Protein AF-A0A950PND6-F1 (afdb_monomer)

pLDDT: mean 74.18, std 15.77, range [40.19, 93.44]

Nearest PDB structures (foldseek):
  8tj3-assembly1_B  TM=8.756E-01  e=8.668E-03  Escherichia coli
  7wjn-assembly1_A  TM=6.769E-01  e=9.241E+00  Phytophthora sojae strain P6497
  7ytj-assembly1_D  TM=4.196E-01  e=6.665E+00  Saccharomyces cerevisiae

Mean predicted aligned error: 10.2 Å

Structure (mmCIF, N/CA/C/O backbone):
data_AF-A0A950PND6-F1
#
_entry.id   AF-A0A950PND6-F1
#
loop_
_atom_site.group_PDB
_atom_site.id
_atom_site.type_symbol
_atom_site.label_atom_id
_atom_site.label_alt_id
_atom_site.label_comp_id
_atom_site.label_asym_id
_atom_site.label_entity_id
_atom_site.label_seq_id
_atom_site.pdbx_PDB_ins_code
_atom_site.Cartn_x
_atom_site.Cartn_y
_atom_site.Cartn_z
_atom_site.occupancy
_atom_site.B_iso_or_equiv
_atom_site.auth_seq_id
_atom_site.auth_comp_id
_atom_site.auth_asym_id
_atom_site.auth_atom_id
_atom_site.pdbx_PDB_model_num
ATOM 1 N N . SER A 1 1 ? 15.299 -10.589 -21.326 1.00 46.28 1 SER A N 1
ATOM 2 C CA . SER A 1 1 ? 16.024 -9.688 -20.417 1.00 46.28 1 SER A CA 1
ATOM 3 C C . SER A 1 1 ? 16.264 -10.440 -19.125 1.00 46.28 1 SER A C 1
ATOM 5 O O . SER A 1 1 ? 15.336 -11.113 -18.686 1.00 46.28 1 SER A O 1
ATOM 7 N N . G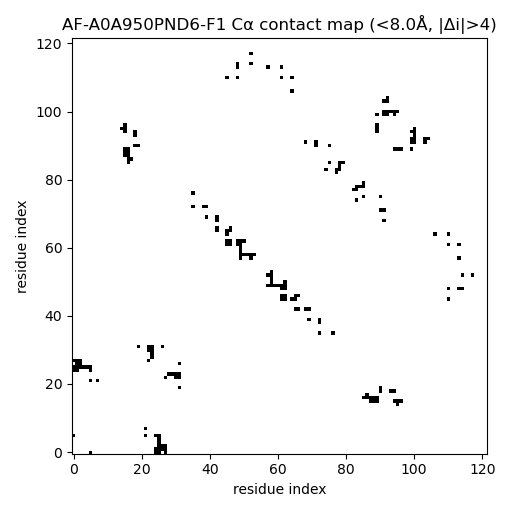LY A 1 2 ? 17.504 -10.500 -18.641 1.00 45.94 2 GLY A N 1
ATOM 8 C CA . GLY A 1 2 ? 17.934 -11.483 -17.645 1.00 45.94 2 GLY A CA 1
ATOM 9 C C . GLY A 1 2 ? 19.045 -10.981 -16.726 1.00 45.94 2 GLY A C 1
ATOM 10 O O . GLY A 1 2 ? 19.761 -10.036 -17.059 1.00 45.94 2 GLY A O 1
ATOM 11 N N . TYR A 1 3 ? 19.144 -11.658 -15.579 1.00 42.41 3 TYR A N 1
ATOM 12 C CA . TYR A 1 3 ? 20.097 -11.484 -14.480 1.00 42.41 3 TYR A CA 1
ATOM 13 C C . TYR A 1 3 ? 21.402 -10.767 -14.873 1.00 42.41 3 TYR A C 1
ATOM 15 O O . TYR A 1 3 ? 22.222 -11.306 -15.614 1.00 42.41 3 TYR A O 1
ATOM 23 N N . ARG A 1 4 ? 21.613 -9.576 -14.290 1.00 51.09 4 ARG A N 1
ATOM 24 C CA . ARG A 1 4 ? 22.859 -8.778 -14.338 1.00 51.09 4 ARG A CA 1
ATOM 25 C C . ARG A 1 4 ? 23.298 -8.250 -15.717 1.00 51.09 4 ARG A C 1
ATOM 27 O O . ARG A 1 4 ? 24.448 -7.843 -15.851 1.00 51.09 4 ARG A O 1
ATOM 34 N N . LEU A 1 5 ? 22.408 -8.204 -16.713 1.00 58.41 5 LEU A N 1
ATOM 35 C CA . LEU A 1 5 ? 22.668 -7.579 -18.025 1.00 58.41 5 LEU A CA 1
ATOM 36 C C . LEU A 1 5 ? 21.946 -6.232 -18.229 1.00 58.41 5 LEU A C 1
ATOM 38 O O . LEU A 1 5 ? 22.008 -5.667 -19.318 1.00 58.41 5 LEU A O 1
ATOM 42 N N . GLY A 1 6 ? 21.261 -5.709 -17.207 1.00 56.31 6 GLY A N 1
ATOM 43 C CA . GLY A 1 6 ? 20.631 -4.390 -17.271 1.00 56.31 6 GLY A CA 1
ATOM 44 C C . GLY A 1 6 ? 21.686 -3.289 -17.389 1.00 56.31 6 GLY A C 1
ATOM 45 O O . GLY A 1 6 ? 22.667 -3.283 -16.646 1.00 56.31 6 GLY A O 1
ATOM 46 N N . HIS A 1 7 ? 21.500 -2.361 -18.327 1.00 54.34 7 HIS A N 1
ATOM 47 C CA . HIS A 1 7 ? 22.356 -1.186 -18.501 1.00 54.34 7 HIS A CA 1
ATOM 48 C C . HIS A 1 7 ? 21.633 0.067 -17.960 1.00 54.34 7 HIS A C 1
ATOM 50 O O . HIS A 1 7 ? 21.142 0.874 -18.752 1.00 54.34 7 HIS A O 1
ATOM 56 N N . PRO A 1 8 ? 21.593 0.292 -16.629 1.00 54.09 8 PRO A N 1
ATOM 57 C CA . PRO A 1 8 ? 20.896 1.436 -16.018 1.00 54.09 8 PRO A CA 1
ATOM 58 C C . PRO A 1 8 ? 21.494 2.807 -16.397 1.00 54.09 8 PRO A C 1
ATOM 60 O O . PRO A 1 8 ? 20.948 3.843 -16.044 1.00 54.09 8 PRO A O 1
ATOM 63 N N . GLN A 1 9 ? 22.614 2.815 -17.125 1.00 52.91 9 GLN A N 1
ATOM 64 C CA . GLN A 1 9 ? 23.367 3.994 -17.560 1.00 52.91 9 GLN A CA 1
ATOM 65 C C . GLN A 1 9 ? 22.750 4.687 -18.797 1.00 52.91 9 GLN A C 1
ATOM 67 O O . GLN A 1 9 ? 23.130 5.807 -19.119 1.00 52.91 9 GLN A O 1
ATOM 72 N N . PHE A 1 10 ? 21.851 4.015 -19.532 1.00 48.25 10 PHE A N 1
ATOM 73 C CA . PHE A 1 10 ? 21.314 4.501 -20.817 1.00 48.25 10 PHE A CA 1
ATOM 74 C C . PHE A 1 10 ? 19.981 5.247 -20.709 1.00 48.25 10 PHE A C 1
ATOM 76 O O . PHE A 1 10 ? 19.431 5.657 -21.731 1.00 48.25 10 PHE A O 1
ATOM 83 N N . ILE A 1 11 ? 19.460 5.436 -19.497 1.00 47.12 11 ILE A N 1
ATOM 84 C CA . ILE A 1 11 ? 18.183 6.112 -19.283 1.00 47.12 11 ILE A CA 1
ATOM 85 C C . ILE A 1 11 ? 18.471 7.465 -18.615 1.00 47.12 11 ILE A C 1
ATOM 87 O O . ILE A 1 11 ? 18.763 7.496 -17.418 1.00 47.12 11 ILE A O 1
ATOM 91 N N . PRO A 1 12 ? 18.466 8.577 -19.374 1.00 40.19 12 PRO A N 1
ATOM 92 C CA . PRO A 1 12 ? 18.686 9.900 -18.811 1.00 40.19 12 PRO A CA 1
ATOM 93 C C . PRO A 1 12 ? 17.497 10.267 -17.906 1.00 40.19 12 PRO A C 1
ATOM 95 O O . PRO A 1 12 ? 16.350 10.196 -18.336 1.00 40.19 12 PRO A O 1
ATOM 98 N N . ASP A 1 13 ? 17.799 10.623 -16.654 1.00 43.25 13 ASP A N 1
ATOM 99 C CA . ASP A 1 13 ? 16.908 11.209 -15.634 1.00 43.25 13 ASP A CA 1
ATOM 100 C C . ASP A 1 13 ? 15.650 10.432 -15.219 1.00 43.25 13 ASP A C 1
ATOM 102 O O . ASP A 1 13 ? 14.525 10.839 -15.507 1.00 43.25 13 ASP A O 1
ATOM 106 N N . VAL A 1 14 ? 15.804 9.342 -14.449 1.00 43.84 14 VAL A N 1
ATOM 107 C CA . VAL A 1 14 ? 14.622 8.585 -13.991 1.00 43.84 14 VAL A CA 1
ATOM 108 C C . VAL A 1 14 ? 14.716 7.979 -12.595 1.00 43.84 14 VAL A C 1
ATOM 110 O O . VAL A 1 14 ? 14.479 6.793 -12.361 1.00 43.84 14 VAL A O 1
ATOM 113 N N . ALA A 1 15 ? 15.028 8.830 -11.626 1.00 47.12 15 ALA A N 1
ATOM 114 C CA . ALA A 1 15 ? 15.129 8.424 -10.229 1.00 47.12 15 ALA A CA 1
ATOM 115 C C . ALA A 1 15 ? 13.785 7.998 -9.591 1.00 47.12 15 ALA A C 1
ATOM 117 O O . ALA A 1 15 ? 13.801 7.384 -8.530 1.00 47.12 15 ALA A O 1
ATOM 118 N N . THR A 1 16 ? 12.622 8.265 -10.195 1.00 47.28 16 THR A N 1
ATOM 119 C CA . THR A 1 16 ? 11.311 7.962 -9.577 1.00 47.28 16 THR A CA 1
ATOM 120 C C . THR A 1 16 ? 10.474 6.908 -10.296 1.00 47.28 16 THR A C 1
ATOM 122 O O . THR A 1 16 ? 9.737 6.185 -9.622 1.00 47.28 16 THR A O 1
ATOM 125 N N . ASP A 1 17 ? 10.610 6.768 -11.618 1.00 51.59 17 ASP A N 1
ATOM 126 C CA . ASP A 1 17 ? 9.555 6.146 -12.437 1.00 51.59 17 ASP A CA 1
ATOM 127 C C . ASP A 1 17 ? 9.903 4.740 -12.945 1.00 51.59 17 ASP A C 1
ATOM 129 O O . ASP A 1 17 ? 9.012 3.978 -13.313 1.00 51.59 17 ASP A O 1
ATOM 133 N N . TYR A 1 18 ? 11.181 4.344 -12.914 1.00 55.88 18 TYR A N 1
ATOM 134 C CA . TYR A 1 18 ? 11.608 3.028 -13.401 1.00 55.88 18 TYR A CA 1
ATOM 135 C C . TYR A 1 18 ? 11.982 2.042 -12.295 1.00 55.88 18 TYR A C 1
ATOM 137 O O . TYR A 1 18 ? 12.452 0.970 -12.624 1.00 55.88 18 TYR A O 1
ATOM 145 N N . VAL A 1 19 ? 11.751 2.295 -11.002 1.00 63.72 19 VAL A N 1
ATOM 146 C CA . VAL A 1 19 ? 12.138 1.307 -9.966 1.00 63.72 19 VAL A CA 1
ATOM 147 C C . VAL A 1 19 ? 11.429 -0.038 -10.169 1.00 63.72 19 VAL A C 1
ATOM 149 O O . VAL A 1 19 ? 12.071 -1.083 -10.106 1.00 63.72 19 VAL A O 1
ATOM 152 N N . TYR A 1 20 ? 10.128 -0.029 -10.484 1.00 63.75 20 TYR A N 1
ATOM 153 C CA . TYR A 1 20 ? 9.403 -1.265 -10.797 1.00 63.75 20 TYR A CA 1
ATOM 154 C C . TYR A 1 20 ? 9.904 -1.910 -12.091 1.00 63.75 20 TYR A C 1
ATOM 156 O O . TYR A 1 20 ? 10.098 -3.119 -12.148 1.00 63.75 20 TYR A O 1
ATOM 164 N N . ALA A 1 21 ? 10.100 -1.104 -13.132 1.00 63.66 21 ALA A N 1
ATOM 165 C CA . ALA A 1 21 ? 10.510 -1.578 -14.446 1.00 63.66 21 ALA A CA 1
ATOM 166 C C . ALA A 1 21 ? 11.948 -2.116 -14.443 1.00 63.66 21 ALA A C 1
ATOM 168 O O . ALA A 1 21 ? 12.183 -3.181 -14.990 1.00 63.66 21 ALA A O 1
ATOM 169 N N . ALA A 1 22 ? 12.873 -1.441 -13.763 1.00 66.19 22 ALA A N 1
ATOM 170 C CA . ALA A 1 22 ? 14.251 -1.864 -13.549 1.00 66.19 22 ALA A CA 1
ATOM 171 C C . ALA A 1 22 ? 14.303 -3.134 -12.692 1.00 66.19 22 ALA A C 1
ATOM 173 O O . ALA A 1 22 ? 15.023 -4.067 -13.030 1.00 66.19 22 ALA A O 1
ATOM 174 N N . PHE A 1 23 ? 13.478 -3.227 -11.640 1.00 68.75 23 PHE A N 1
ATOM 175 C CA . PHE A 1 23 ? 13.337 -4.462 -10.865 1.00 68.75 23 PHE A CA 1
ATOM 176 C C . PHE A 1 23 ? 12.780 -5.608 -11.725 1.00 68.75 23 PHE A C 1
ATOM 178 O O . PHE A 1 23 ? 13.300 -6.719 -11.697 1.00 68.75 23 PHE A O 1
ATOM 185 N N . ALA A 1 24 ? 11.751 -5.351 -12.534 1.00 67.00 24 ALA A N 1
ATOM 186 C CA . ALA A 1 24 ? 11.187 -6.330 -13.462 1.00 67.00 24 ALA A CA 1
ATOM 187 C C . ALA A 1 24 ? 12.161 -6.706 -14.592 1.00 67.00 24 ALA A C 1
ATOM 189 O O . ALA A 1 24 ? 12.116 -7.825 -15.098 1.00 67.00 24 ALA A O 1
ATOM 190 N N . GLU A 1 25 ? 13.048 -5.801 -14.993 1.00 68.00 25 GLU A N 1
ATOM 191 C CA . GLU A 1 25 ? 14.087 -6.049 -15.988 1.00 68.00 25 GLU A CA 1
ATOM 192 C C . GLU A 1 25 ? 15.223 -6.906 -15.411 1.00 68.00 25 GLU A C 1
ATOM 194 O O . GLU A 1 25 ? 15.707 -7.819 -16.082 1.00 68.00 25 GLU A O 1
ATOM 199 N N . GLU A 1 26 ? 15.596 -6.671 -14.150 1.00 71.12 26 GLU A N 1
ATOM 200 C CA . GLU A 1 26 ? 16.669 -7.387 -13.456 1.00 71.12 26 GLU A CA 1
ATOM 201 C C . GLU A 1 26 ? 16.237 -8.778 -12.959 1.00 71.12 26 GLU A C 1
ATOM 203 O O . GLU A 1 26 ? 16.953 -9.761 -13.165 1.00 71.12 26 GLU A O 1
ATOM 208 N N . PHE A 1 27 ? 15.050 -8.880 -12.353 1.00 69.62 27 PHE A N 1
ATOM 209 C CA . PHE A 1 27 ? 14.492 -10.124 -11.801 1.00 69.62 27 PHE A CA 1
ATOM 210 C C . PHE A 1 27 ? 13.529 -10.843 -12.759 1.00 69.62 27 PHE A C 1
ATOM 212 O O . PHE A 1 27 ? 13.021 -11.929 -12.456 1.00 69.62 27 PHE A O 1
ATOM 219 N N . GLY A 1 28 ? 13.273 -10.257 -13.928 1.00 70.31 28 GLY A N 1
ATOM 220 C CA . GLY A 1 28 ? 12.333 -10.776 -14.911 1.00 70.31 28 GLY A CA 1
ATOM 221 C C . GLY A 1 28 ? 10.868 -10.706 -14.459 1.00 70.31 28 GLY A C 1
ATOM 222 O O . GLY A 1 28 ? 10.509 -10.211 -13.387 1.00 70.31 28 GLY A O 1
ATOM 223 N N . VAL A 1 29 ? 9.998 -11.292 -15.284 1.00 72.19 29 VAL A N 1
ATOM 224 C CA . VAL A 1 29 ? 8.542 -11.353 -15.054 1.00 72.19 29 VAL A CA 1
ATOM 225 C C . VAL A 1 29 ? 8.191 -12.052 -13.733 1.00 72.19 29 VAL A C 1
ATOM 227 O O . VAL A 1 29 ? 7.229 -11.676 -13.071 1.00 72.19 29 VAL A O 1
ATOM 230 N N . ILE A 1 30 ? 8.988 -13.038 -13.310 1.00 77.50 30 ILE A N 1
ATOM 231 C CA . ILE A 1 30 ? 8.758 -13.777 -12.061 1.00 77.50 30 ILE A CA 1
ATOM 232 C C . ILE A 1 30 ? 8.941 -12.860 -10.846 1.00 77.50 30 ILE A C 1
ATOM 234 O O . ILE A 1 30 ? 8.085 -12.856 -9.962 1.00 77.50 30 ILE A O 1
ATO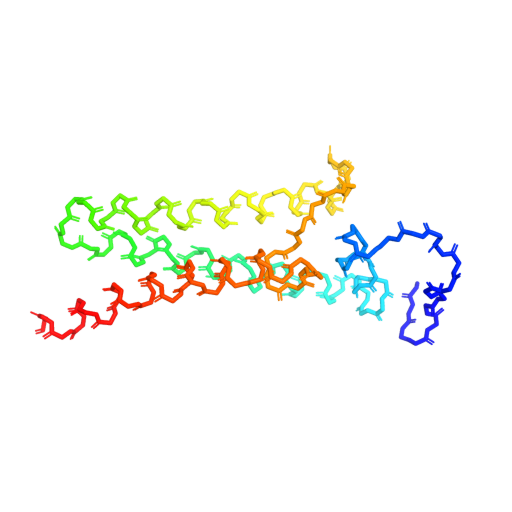M 238 N N . GLY A 1 31 ? 10.009 -12.054 -10.810 1.00 78.19 31 GLY A N 1
ATOM 239 C CA . GLY A 1 31 ? 10.228 -11.085 -9.734 1.00 78.19 31 GLY A CA 1
ATOM 240 C C . GLY A 1 31 ? 9.123 -10.033 -9.672 1.00 78.19 31 GLY A C 1
ATOM 241 O O . GLY A 1 31 ? 8.609 -9.737 -8.595 1.00 78.19 31 GLY A O 1
ATOM 242 N N . ALA A 1 32 ? 8.698 -9.538 -10.835 1.00 76.06 32 ALA A N 1
ATOM 243 C CA . ALA A 1 32 ? 7.600 -8.583 -10.960 1.00 76.06 32 ALA A CA 1
ATOM 244 C C . ALA A 1 32 ? 6.275 -9.136 -10.387 1.00 76.06 32 ALA A C 1
ATOM 246 O O . ALA A 1 32 ? 5.627 -8.489 -9.561 1.00 76.06 32 ALA A O 1
ATOM 247 N N . ILE A 1 33 ? 5.907 -10.370 -10.754 1.00 81.06 33 ILE A N 1
ATOM 248 C CA . ILE A 1 33 ? 4.707 -11.051 -10.237 1.00 81.06 33 ILE A CA 1
ATOM 249 C C . ILE A 1 33 ? 4.823 -11.316 -8.732 1.00 81.06 33 ILE A C 1
ATOM 251 O O . ILE A 1 33 ? 3.859 -11.099 -7.999 1.00 81.06 33 ILE A O 1
ATOM 255 N N . ALA A 1 34 ? 5.986 -11.767 -8.256 1.00 85.25 34 ALA A N 1
ATOM 256 C CA . ALA A 1 34 ? 6.206 -12.027 -6.835 1.00 85.25 34 ALA A CA 1
ATOM 257 C C . ALA A 1 34 ? 6.046 -10.749 -5.998 1.00 85.25 34 ALA A C 1
ATOM 259 O O . ALA A 1 34 ? 5.375 -10.764 -4.967 1.00 85.25 34 ALA A O 1
ATOM 260 N N . LEU A 1 35 ? 6.599 -9.628 -6.470 1.00 82.56 35 LEU A N 1
ATOM 261 C CA . LEU A 1 35 ? 6.468 -8.336 -5.806 1.00 82.56 35 LEU A CA 1
ATOM 262 C C . LEU A 1 35 ? 5.003 -7.876 -5.755 1.00 82.56 35 LEU A C 1
ATOM 264 O O . LEU A 1 35 ? 4.510 -7.495 -4.693 1.00 82.56 35 LEU A O 1
ATOM 268 N N . LEU A 1 36 ? 4.279 -7.978 -6.874 1.00 82.75 36 LEU A N 1
ATOM 269 C CA . LEU A 1 36 ? 2.841 -7.699 -6.923 1.00 82.75 36 LEU A CA 1
ATOM 270 C C . LEU A 1 36 ? 2.035 -8.573 -5.955 1.00 82.75 36 LEU A C 1
ATOM 272 O O . LEU A 1 36 ? 1.130 -8.075 -5.285 1.00 82.75 36 LEU A O 1
ATOM 276 N N . ALA A 1 37 ? 2.363 -9.862 -5.854 1.00 87.31 37 ALA A N 1
ATOM 277 C CA . ALA A 1 37 ? 1.684 -10.782 -4.949 1.00 87.31 37 ALA A CA 1
ATOM 278 C C . ALA A 1 37 ? 1.859 -10.373 -3.477 1.00 87.31 37 ALA A C 1
ATOM 280 O O . ALA A 1 37 ? 0.894 -10.421 -2.714 1.00 87.31 37 ALA A O 1
ATOM 281 N N . VAL A 1 38 ? 3.051 -9.905 -3.088 1.00 88.44 38 VAL A N 1
ATOM 282 C CA . VAL A 1 38 ? 3.313 -9.377 -1.737 1.00 88.44 38 VAL A CA 1
ATOM 283 C C . VAL A 1 38 ? 2.451 -8.147 -1.454 1.00 88.44 38 VAL A C 1
ATOM 285 O O . VAL A 1 38 ? 1.820 -8.060 -0.399 1.00 88.44 38 VAL A O 1
ATOM 288 N N . PHE A 1 39 ? 2.370 -7.217 -2.405 1.00 85.50 39 PHE A N 1
ATOM 289 C C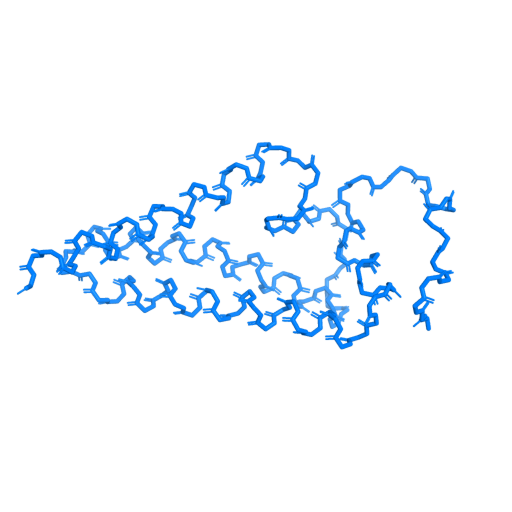A . PHE A 1 39 ? 1.526 -6.033 -2.271 1.00 85.50 39 PHE A CA 1
ATOM 290 C C . PHE A 1 39 ? 0.040 -6.377 -2.142 1.00 85.50 39 PHE A C 1
ATOM 292 O O . PHE A 1 39 ? -0.654 -5.816 -1.291 1.00 85.50 39 PHE A O 1
ATOM 299 N N . LEU A 1 40 ? -0.445 -7.324 -2.944 1.00 87.50 40 LEU A N 1
ATOM 300 C CA . LEU A 1 40 ? -1.832 -7.774 -2.891 1.00 87.50 40 LEU A CA 1
ATOM 301 C C . LEU A 1 40 ? -2.159 -8.466 -1.558 1.00 87.50 40 LEU A C 1
ATOM 303 O O . LEU A 1 40 ? -3.209 -8.191 -0.972 1.00 87.50 40 LEU A O 1
ATOM 307 N N . ASP A 1 41 ? -1.260 -9.316 -1.047 1.00 91.38 41 ASP A N 1
ATOM 308 C CA . ASP A 1 41 ? -1.419 -9.950 0.270 1.00 91.38 41 ASP A CA 1
ATOM 309 C C . ASP A 1 41 ? -1.455 -8.903 1.393 1.00 91.38 41 ASP A C 1
ATOM 311 O O . ASP A 1 41 ? -2.298 -8.969 2.290 1.00 91.38 41 ASP A O 1
ATOM 315 N N . MET A 1 42 ? -0.602 -7.879 1.314 1.00 89.31 42 MET A N 1
ATOM 316 C CA . MET A 1 42 ? -0.582 -6.790 2.288 1.00 89.31 42 MET A CA 1
ATOM 317 C C . MET A 1 42 ? -1.902 -6.009 2.301 1.00 89.31 42 MET A C 1
ATOM 319 O O . MET A 1 42 ? -2.502 -5.836 3.363 1.00 89.31 42 MET A O 1
ATOM 323 N N . VAL A 1 43 ? -2.407 -5.609 1.131 1.00 91.25 43 VAL A N 1
ATOM 324 C CA . VAL A 1 43 ? -3.696 -4.909 1.003 1.00 91.25 43 VAL A CA 1
ATOM 325 C C . VAL A 1 43 ? -4.842 -5.770 1.542 1.00 91.25 43 VAL A C 1
ATOM 327 O O . VAL A 1 43 ? -5.658 -5.291 2.333 1.00 91.25 43 VAL A O 1
ATOM 330 N N . ARG A 1 44 ? -4.875 -7.065 1.197 1.00 93.44 44 ARG A N 1
ATOM 331 C CA . ARG A 1 44 ? -5.869 -8.018 1.716 1.00 93.44 44 ARG A CA 1
ATOM 332 C C . ARG A 1 44 ? -5.875 -8.046 3.247 1.00 93.44 44 ARG A C 1
ATOM 334 O O . ARG A 1 44 ? -6.946 -7.993 3.854 1.00 93.44 44 ARG A O 1
ATOM 341 N N . ARG A 1 45 ? -4.700 -8.114 3.881 1.00 90.69 45 ARG A N 1
ATOM 342 C CA . ARG A 1 45 ? -4.576 -8.111 5.349 1.00 90.69 45 ARG A CA 1
ATOM 343 C C . ARG A 1 45 ? -5.069 -6.808 5.964 1.00 90.69 45 ARG A C 1
ATOM 345 O O . ARG A 1 45 ? -5.745 -6.848 6.986 1.00 90.69 45 ARG A O 1
ATOM 352 N N . MET A 1 46 ? -4.775 -5.667 5.349 1.00 91.44 46 MET A N 1
ATOM 353 C CA . MET A 1 46 ? -5.228 -4.367 5.851 1.00 91.44 46 MET A CA 1
ATOM 354 C C . MET A 1 46 ? -6.755 -4.238 5.834 1.00 91.44 46 MET A C 1
ATOM 356 O O . MET A 1 46 ? -7.341 -3.779 6.815 1.00 91.44 46 MET A O 1
ATOM 360 N N . PHE A 1 47 ? -7.415 -4.711 4.772 1.00 93.19 47 PHE A N 1
ATOM 361 C CA . PHE A 1 47 ? -8.879 -4.761 4.728 1.00 93.19 47 PHE A CA 1
ATOM 362 C C . PHE A 1 47 ? -9.465 -5.705 5.783 1.00 93.19 47 PHE A C 1
ATOM 364 O O . PHE A 1 47 ? -10.451 -5.347 6.430 1.00 93.19 47 PH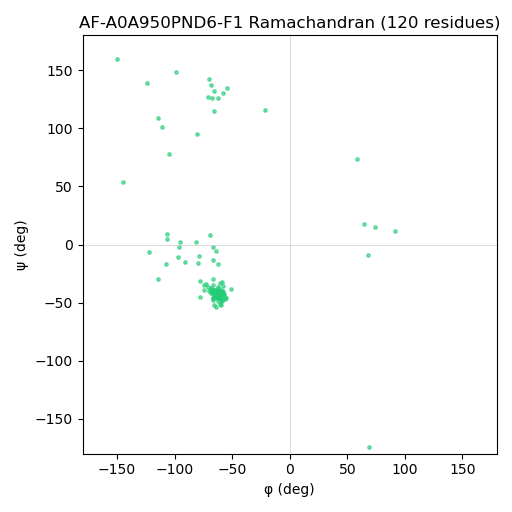E A O 1
ATOM 371 N N . ALA A 1 48 ? -8.845 -6.868 6.007 1.00 92.75 48 ALA A N 1
ATOM 372 C CA . ALA A 1 48 ? -9.255 -7.782 7.073 1.00 92.75 48 ALA A CA 1
ATOM 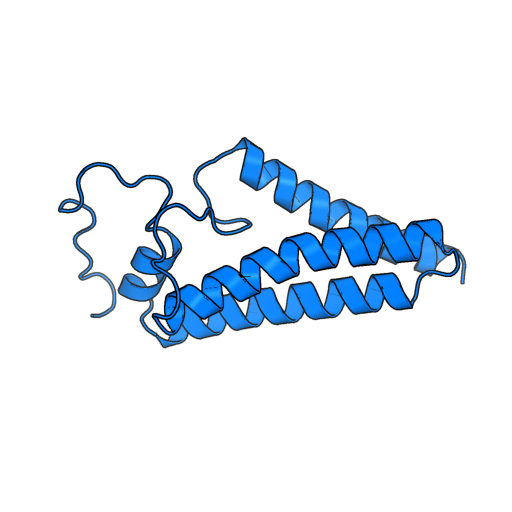373 C C . ALA A 1 48 ? -9.168 -7.112 8.456 1.00 92.75 48 ALA A C 1
ATOM 375 O O . ALA A 1 48 ? -10.139 -7.130 9.210 1.00 92.75 48 ALA A O 1
ATOM 376 N N . VAL A 1 49 ? -8.059 -6.418 8.748 1.00 90.81 49 VAL A N 1
ATOM 377 C CA . VAL A 1 49 ? -7.892 -5.654 9.997 1.00 90.81 49 VAL A CA 1
ATOM 378 C C . VAL A 1 49 ? -8.986 -4.603 10.168 1.00 90.81 49 VAL A C 1
ATOM 380 O O . VAL A 1 49 ? -9.474 -4.431 11.284 1.00 90.81 49 VAL A O 1
ATOM 383 N N . GLY A 1 50 ? -9.377 -3.912 9.094 1.00 90.00 50 GLY A N 1
ATOM 384 C CA . GLY A 1 50 ? -10.445 -2.915 9.135 1.00 90.00 50 GLY A CA 1
ATOM 385 C C . GLY A 1 50 ? -11.820 -3.516 9.430 1.00 90.00 50 GLY A C 1
ATOM 386 O O . GLY A 1 50 ? -12.529 -3.026 10.308 1.00 90.00 50 GLY A O 1
ATOM 387 N N . LEU A 1 51 ? -12.182 -4.614 8.761 1.00 90.25 51 LEU A N 1
ATOM 388 C CA . LEU A 1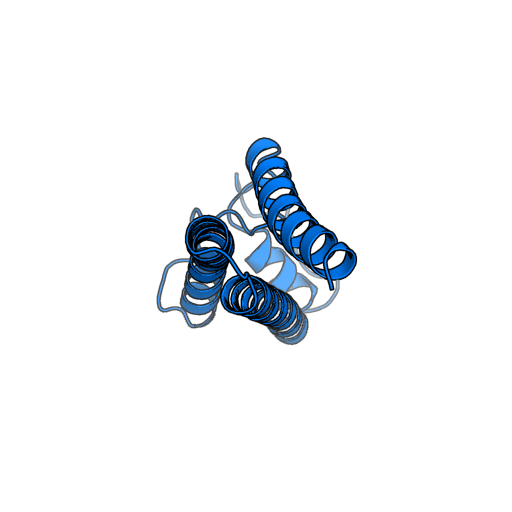 51 ? -13.455 -5.316 8.979 1.00 90.25 51 LEU A CA 1
ATOM 389 C C . LEU A 1 51 ? -13.605 -5.835 10.416 1.00 90.25 51 LEU A C 1
ATOM 391 O O . LEU A 1 51 ? -14.711 -5.835 10.960 1.00 90.25 51 LEU A O 1
ATOM 395 N N . GLU A 1 52 ? -12.489 -6.219 11.029 1.00 89.88 52 GLU A N 1
ATOM 396 C CA . GLU A 1 52 ? -12.409 -6.742 12.390 1.00 89.88 52 GLU A CA 1
ATOM 397 C C . GLU A 1 52 ? -12.474 -5.671 13.496 1.00 89.88 52 GLU A C 1
ATOM 399 O O . GLU A 1 52 ? -12.594 -6.033 14.671 1.00 89.88 52 GLU A O 1
ATOM 404 N N . GLN A 1 53 ? -12.395 -4.374 13.167 1.00 88.88 53 GLN A N 1
ATOM 405 C CA . GLN A 1 53 ? -12.458 -3.317 14.182 1.00 88.88 53 GLN A CA 1
ATOM 406 C C . GLN A 1 53 ? -13.856 -3.222 14.824 1.00 88.88 53 GLN A C 1
ATOM 408 O O . GLN A 1 53 ? -14.865 -3.292 14.107 1.00 88.88 53 GLN A O 1
ATOM 413 N N . PRO A 1 54 ? -13.928 -3.048 16.160 1.00 85.25 54 PRO A N 1
ATOM 414 C CA . PRO A 1 54 ? -15.193 -2.973 16.887 1.00 85.25 54 PRO A CA 1
ATOM 415 C C . PRO A 1 54 ? -15.920 -1.641 16.672 1.00 85.25 54 PRO A C 1
ATOM 417 O O . PRO A 1 54 ? -17.147 -1.622 16.611 1.00 85.25 54 PRO A O 1
ATOM 420 N N . ASP A 1 55 ? -15.185 -0.536 16.529 1.00 89.50 55 ASP A N 1
ATOM 421 C CA . ASP A 1 55 ? -15.757 0.794 16.350 1.00 89.50 55 ASP A CA 1
ATOM 422 C C . ASP A 1 55 ? -15.778 1.229 14.873 1.00 89.50 55 ASP A C 1
ATOM 424 O O . ASP A 1 55 ? -14.924 0.851 14.063 1.00 89.50 55 ASP A O 1
ATOM 428 N N . LEU A 1 56 ? -16.787 2.028 14.512 1.00 91.19 56 LEU A N 1
ATOM 429 C CA . LEU A 1 56 ? -16.995 2.468 13.131 1.00 91.19 56 LEU A CA 1
ATOM 430 C C . LEU A 1 56 ? -15.872 3.393 12.642 1.00 91.19 56 LEU A C 1
ATOM 432 O O . LEU A 1 56 ? -15.494 3.321 11.475 1.00 91.19 56 LEU A O 1
ATOM 436 N N . TYR A 1 57 ? -15.323 4.235 13.518 1.00 90.38 57 TYR A N 1
ATOM 437 C CA . TYR A 1 57 ? -14.275 5.183 13.155 1.00 90.38 57 TYR A CA 1
ATOM 438 C C . TYR A 1 57 ? -12.982 4.459 12.754 1.00 90.38 57 TYR A C 1
ATOM 440 O O . TYR A 1 57 ? -12.486 4.656 11.648 1.00 90.38 57 TYR A O 1
ATOM 448 N N . SER A 1 58 ? -12.485 3.549 13.589 1.00 88.12 58 SER A N 1
ATOM 449 C CA . SER A 1 58 ? -11.320 2.705 13.327 1.00 88.12 58 SER A CA 1
ATOM 450 C C . SER A 1 58 ? -11.542 1.791 12.132 1.00 88.12 58 SER A C 1
ATOM 452 O O . SER A 1 58 ? -10.621 1.566 11.351 1.00 88.12 58 SER A O 1
ATOM 454 N N . LYS A 1 59 ? -12.765 1.283 11.942 1.00 91.81 59 LYS A N 1
ATOM 455 C CA . LYS A 1 59 ? -13.120 0.507 10.750 1.00 91.81 59 LYS A CA 1
ATOM 456 C C . LYS A 1 59 ? -12.951 1.333 9.478 1.00 91.81 59 LYS A C 1
ATOM 458 O O . LYS A 1 59 ? -12.257 0.895 8.561 1.00 91.81 59 LYS A O 1
ATOM 463 N N . LEU A 1 60 ? -13.530 2.533 9.428 1.00 92.81 60 LEU A N 1
ATOM 464 C CA . LEU A 1 60 ? -13.410 3.442 8.283 1.00 92.81 60 LEU A CA 1
ATOM 465 C C . LEU A 1 60 ? -11.968 3.924 8.079 1.00 92.81 60 LEU A C 1
ATOM 467 O O . LEU A 1 60 ? -11.496 3.969 6.948 1.00 92.81 60 LEU A O 1
ATOM 471 N N . LEU A 1 61 ? -11.240 4.211 9.160 1.00 91.81 61 LEU A N 1
ATOM 472 C CA . LEU A 1 61 ? -9.841 4.628 9.099 1.00 91.81 61 LEU A CA 1
ATOM 473 C C . LEU A 1 61 ? -8.948 3.513 8.539 1.00 91.81 61 LEU A C 1
ATOM 475 O O . LEU A 1 61 ? -8.241 3.727 7.560 1.00 91.81 61 LEU A O 1
ATOM 479 N N . ALA A 1 62 ? -9.000 2.307 9.110 1.00 91.50 62 ALA A N 1
ATOM 480 C CA . ALA A 1 62 ? -8.172 1.185 8.668 1.00 91.50 62 ALA A CA 1
ATOM 481 C C . ALA A 1 62 ? -8.501 0.750 7.232 1.00 91.50 62 ALA A C 1
ATOM 483 O O . ALA A 1 62 ? -7.591 0.492 6.443 1.00 91.50 62 ALA A O 1
ATOM 484 N N . THR A 1 63 ? -9.788 0.708 6.869 1.00 92.75 63 THR A N 1
ATOM 485 C CA . THR A 1 63 ? -10.200 0.404 5.489 1.00 92.75 63 THR A CA 1
ATOM 486 C C . THR A 1 63 ? -9.812 1.513 4.513 1.00 92.75 63 THR A C 1
ATOM 488 O O . THR A 1 63 ? -9.354 1.194 3.422 1.00 92.75 63 THR A O 1
ATOM 491 N N . GLY A 1 64 ? -9.900 2.790 4.898 1.00 92.44 64 GLY A N 1
ATOM 492 C CA . GLY A 1 64 ? -9.443 3.920 4.084 1.00 92.44 64 GLY A CA 1
ATOM 493 C C . GLY A 1 64 ? -7.933 3.899 3.834 1.00 92.44 64 GLY A C 1
ATOM 494 O O . GLY A 1 64 ? -7.492 4.056 2.699 1.00 92.44 64 GLY A O 1
ATOM 495 N N . LEU A 1 65 ? -7.130 3.613 4.865 1.00 91.94 65 LEU A N 1
ATOM 496 C CA . LEU A 1 65 ? -5.677 3.441 4.726 1.00 91.94 65 LEU A CA 1
ATOM 497 C C . LEU A 1 65 ? -5.334 2.233 3.840 1.00 91.94 65 LEU A C 1
ATOM 499 O O . LEU A 1 65 ? -4.469 2.330 2.969 1.00 91.94 65 LEU A O 1
ATOM 503 N N . GLY A 1 66 ? -6.045 1.113 4.018 1.00 91.75 66 GLY A N 1
ATOM 504 C CA . GLY A 1 66 ? -5.940 -0.062 3.149 1.00 91.75 66 GLY A CA 1
ATOM 505 C C . GLY A 1 66 ? -6.315 0.234 1.696 1.00 91.75 66 GLY A C 1
ATOM 506 O O . GLY A 1 66 ? -5.623 -0.215 0.785 1.00 91.75 66 GLY A O 1
ATOM 507 N N . ALA A 1 67 ? -7.353 1.042 1.471 1.00 91.25 67 ALA A N 1
ATOM 508 C CA . ALA A 1 67 ? -7.788 1.461 0.144 1.00 91.25 67 ALA A CA 1
ATOM 509 C C . ALA A 1 67 ? -6.751 2.350 -0.549 1.00 91.25 67 ALA A C 1
ATOM 511 O O . ALA A 1 67 ? -6.485 2.133 -1.727 1.00 91.25 67 ALA A O 1
ATOM 512 N N . THR A 1 68 ? -6.110 3.282 0.163 1.00 89.75 68 THR A N 1
ATOM 513 C CA . THR A 1 68 ? -5.021 4.108 -0.391 1.00 89.75 68 THR A CA 1
ATOM 514 C C . THR A 1 68 ? -3.888 3.245 -0.945 1.00 89.75 68 THR A C 1
ATOM 516 O O . THR A 1 68 ? -3.457 3.456 -2.079 1.00 89.75 68 THR A O 1
ATOM 519 N N . LEU A 1 69 ? -3.446 2.230 -0.194 1.00 86.62 69 LEU A N 1
ATOM 520 C CA . LEU A 1 69 ? -2.462 1.267 -0.697 1.00 86.62 69 LEU A CA 1
ATOM 521 C C . LEU A 1 69 ? -3.034 0.404 -1.830 1.00 86.62 69 LEU A C 1
ATOM 523 O O . LEU A 1 69 ? -2.361 0.180 -2.831 1.00 86.62 69 LEU A O 1
ATOM 527 N N . GLY A 1 70 ? -4.288 -0.037 -1.718 1.00 88.00 70 GLY A N 1
ATOM 528 C CA . GLY A 1 70 ? -4.975 -0.812 -2.752 1.00 88.00 70 GLY A CA 1
ATOM 529 C C . GLY A 1 70 ? -5.028 -0.100 -4.104 1.00 88.00 70 GLY A C 1
ATOM 530 O O . GLY A 1 70 ? -4.735 -0.717 -5.126 1.00 88.00 70 GLY A O 1
ATOM 531 N N . PHE A 1 71 ? -5.318 1.203 -4.119 1.00 87.69 71 PHE A N 1
ATOM 532 C CA . PHE A 1 71 ? -5.290 2.012 -5.338 1.00 87.69 71 PHE A CA 1
ATOM 533 C C . PHE A 1 71 ? -3.898 2.049 -5.966 1.00 87.69 71 PHE A C 1
ATOM 535 O O . PHE A 1 71 ? -3.782 1.884 -7.179 1.00 87.69 71 PHE A O 1
ATOM 542 N N . GLN A 1 72 ? -2.842 2.187 -5.161 1.00 82.44 72 GLN A N 1
ATOM 543 C CA . GLN A 1 72 ? -1.469 2.131 -5.668 1.00 82.44 72 GLN A CA 1
ATOM 544 C C . GLN A 1 72 ? -1.175 0.773 -6.324 1.00 82.44 72 GLN A C 1
ATOM 546 O O . GLN A 1 72 ? -0.609 0.733 -7.412 1.00 82.44 72 GLN A O 1
ATOM 551 N N . VAL A 1 73 ? -1.630 -0.338 -5.734 1.00 82.94 73 VAL A N 1
ATOM 552 C CA . VAL A 1 73 ? -1.463 -1.683 -6.318 1.00 82.94 73 VAL A CA 1
ATOM 553 C C . VAL A 1 73 ? -2.227 -1.844 -7.629 1.00 82.94 73 VAL A C 1
ATOM 555 O O . VAL A 1 73 ? -1.659 -2.344 -8.597 1.00 82.94 73 VAL A O 1
ATOM 558 N N . VAL A 1 74 ? -3.486 -1.401 -7.698 1.00 84.06 74 VAL A N 1
ATOM 559 C CA . VAL A 1 74 ? -4.290 -1.455 -8.934 1.00 84.06 74 VAL A CA 1
ATOM 560 C C . VAL A 1 74 ? -3.603 -0.696 -10.063 1.00 84.06 74 VAL A C 1
ATOM 562 O O . VAL A 1 74 ? -3.541 -1.187 -11.186 1.00 84.06 74 VAL A O 1
ATOM 565 N N . ILE A 1 75 ? -3.049 0.472 -9.755 1.00 81.12 75 ILE A N 1
ATOM 566 C CA . ILE A 1 75 ? -2.302 1.289 -10.705 1.00 81.12 75 ILE A CA 1
ATOM 567 C C . ILE A 1 75 ? -1.043 0.558 -11.201 1.00 81.12 75 ILE A C 1
ATOM 569 O O . ILE A 1 75 ? -0.799 0.523 -12.407 1.00 81.12 75 ILE A O 1
ATOM 573 N N . ILE A 1 76 ? -0.275 -0.075 -10.306 1.00 76.06 76 ILE A N 1
ATOM 574 C CA . ILE A 1 76 ? 0.909 -0.864 -10.693 1.00 76.06 76 ILE A CA 1
ATOM 575 C C . ILE A 1 76 ? 0.493 -2.025 -11.603 1.00 76.06 76 ILE A C 1
ATOM 577 O O . ILE A 1 76 ? 1.100 -2.232 -12.652 1.00 76.06 76 ILE A O 1
ATOM 581 N N . VAL A 1 77 ? -0.569 -2.754 -11.246 1.00 78.19 77 VAL A N 1
ATOM 582 C CA . VAL A 1 77 ? -1.098 -3.858 -12.062 1.00 78.19 77 VAL A CA 1
ATOM 583 C C . VAL A 1 77 ? -1.534 -3.356 -13.436 1.00 78.19 77 VAL A C 1
ATOM 585 O O . VAL A 1 77 ? -1.144 -3.954 -14.434 1.00 78.19 77 VAL A O 1
ATOM 588 N N . ALA A 1 78 ? -2.286 -2.253 -13.499 1.00 78.69 78 ALA A N 1
ATOM 589 C CA . ALA A 1 78 ? -2.735 -1.635 -14.745 1.00 78.69 78 ALA A CA 1
ATOM 590 C C . ALA A 1 78 ? -1.560 -1.239 -15.648 1.00 78.69 78 ALA A C 1
ATOM 592 O O . ALA A 1 78 ? -1.638 -1.391 -16.867 1.00 78.69 78 ALA A O 1
ATOM 593 N N . GLY A 1 79 ? -0.453 -0.790 -15.061 1.00 75.06 79 GLY A N 1
ATOM 594 C CA . GLY A 1 79 ? 0.750 -0.503 -15.820 1.00 75.06 79 GLY A CA 1
ATOM 595 C C . GLY A 1 79 ? 1.499 -1.743 -16.318 1.00 75.06 79 GLY A C 1
ATOM 596 O O . GLY A 1 79 ? 2.005 -1.743 -17.436 1.00 75.06 79 GLY A O 1
ATOM 597 N N . VAL A 1 80 ? 1.499 -2.839 -15.555 1.00 70.31 80 VAL A N 1
ATOM 598 C CA . VAL A 1 80 ? 2.112 -4.121 -15.961 1.00 70.31 80 VAL A CA 1
ATOM 599 C C . VAL A 1 80 ? 1.400 -4.759 -17.146 1.00 70.31 80 VAL A C 1
ATOM 601 O O . VAL A 1 80 ? 2.048 -5.311 -18.031 1.00 70.31 80 VAL A O 1
ATOM 604 N N . ILE A 1 81 ? 0.071 -4.677 -17.175 1.00 73.25 81 ILE A N 1
ATOM 605 C CA . ILE A 1 81 ? -0.740 -5.194 -18.287 1.00 73.25 81 ILE A CA 1
ATOM 606 C C . ILE A 1 81 ? -0.810 -4.224 -19.477 1.00 73.25 81 ILE A C 1
ATOM 608 O O . ILE A 1 81 ? -1.491 -4.515 -20.456 1.00 73.25 81 ILE A O 1
ATOM 612 N N . GLY A 1 82 ? -0.122 -3.078 -19.404 1.00 68.50 82 GLY A N 1
ATOM 613 C CA . GLY A 1 82 ? -0.066 -2.085 -20.476 1.00 68.50 82 GLY A CA 1
ATOM 614 C C . GLY A 1 82 ? -1.339 -1.250 -20.652 1.00 68.50 82 GLY A C 1
ATOM 615 O O . GLY A 1 82 ? -1.492 -0.608 -21.687 1.00 68.50 82 GLY A O 1
ATOM 616 N N . LEU A 1 83 ? -2.253 -1.245 -19.670 1.00 69.50 83 LEU A N 1
ATOM 617 C CA . LEU A 1 83 ? -3.459 -0.402 -19.693 1.00 69.50 83 LEU A CA 1
ATOM 618 C C . LEU A 1 83 ? -3.164 1.057 -1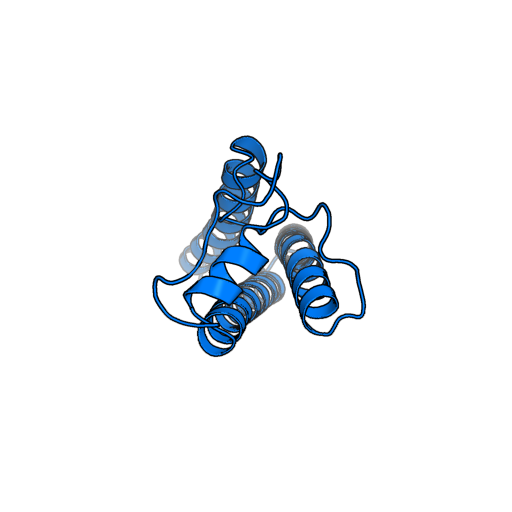9.333 1.00 69.50 83 LEU A C 1
ATOM 620 O O . LEU A 1 83 ? -3.852 1.953 -19.816 1.00 69.50 83 LEU A O 1
ATOM 624 N N . LEU A 1 84 ? -2.169 1.299 -18.477 1.00 65.50 84 LEU A N 1
ATOM 625 C CA . LEU A 1 84 ? -1.717 2.639 -18.107 1.00 65.50 84 LEU A CA 1
ATOM 626 C C . LEU A 1 84 ? -0.217 2.782 -18.388 1.00 65.50 84 LEU A C 1
ATOM 628 O O . LEU A 1 84 ? 0.542 1.858 -18.100 1.00 65.50 84 LEU A O 1
ATOM 632 N N . PRO A 1 85 ? 0.253 3.923 -18.918 1.00 55.38 85 PRO A N 1
ATOM 633 C CA . PRO A 1 85 ? 1.683 4.188 -18.955 1.00 55.38 85 PRO A CA 1
ATOM 634 C C . PRO A 1 85 ? 2.212 4.246 -17.513 1.00 55.38 85 PRO A C 1
ATOM 636 O O . PRO A 1 85 ? 1.697 4.997 -16.690 1.00 55.38 85 PRO A O 1
ATOM 639 N N . LEU A 1 86 ? 3.244 3.454 -17.201 1.00 56.50 86 LEU A N 1
ATOM 640 C CA . LEU A 1 86 ? 3.882 3.380 -15.872 1.00 56.50 86 LEU A CA 1
ATOM 641 C C . LEU A 1 86 ? 4.667 4.651 -15.480 1.00 56.50 86 LEU A C 1
ATOM 643 O O . LEU A 1 86 ? 5.376 4.662 -14.478 1.00 56.50 86 LEU A O 1
ATOM 647 N N . THR A 1 87 ? 4.559 5.725 -16.258 1.00 48.97 87 THR A N 1
ATOM 648 C CA . THR A 1 87 ? 5.275 6.981 -16.030 1.00 48.97 87 THR A CA 1
ATOM 649 C C . THR A 1 87 ? 4.718 7.710 -14.805 1.00 48.97 87 THR A C 1
ATOM 651 O O . THR A 1 87 ? 3.518 7.984 -14.746 1.00 48.97 87 THR A O 1
ATOM 654 N N . GLY A 1 88 ? 5.589 8.065 -13.859 1.00 49.88 88 GLY A N 1
ATOM 655 C CA . GLY A 1 88 ? 5.287 8.992 -12.764 1.00 49.88 88 GLY A CA 1
ATOM 656 C C . GLY A 1 88 ? 4.760 8.399 -11.456 1.00 49.88 88 GLY A C 1
ATOM 657 O O . GLY A 1 88 ? 4.269 9.162 -10.623 1.00 49.88 88 GLY A O 1
ATOM 658 N N . ILE A 1 89 ? 4.802 7.077 -11.242 1.00 51.12 89 ILE A N 1
ATOM 659 C CA . ILE A 1 89 ? 4.131 6.459 -10.083 1.00 51.12 89 ILE A CA 1
ATOM 660 C C . ILE A 1 89 ? 5.145 5.848 -9.124 1.00 51.12 89 ILE A C 1
ATOM 662 O O . ILE A 1 89 ? 5.760 4.815 -9.379 1.00 51.12 89 ILE A O 1
ATOM 666 N N . THR A 1 90 ? 5.288 6.494 -7.968 1.00 53.22 90 THR A N 1
ATOM 667 C CA . THR A 1 90 ? 6.138 6.024 -6.879 1.00 53.22 90 THR A CA 1
ATOM 668 C C . THR A 1 90 ? 5.597 4.716 -6.316 1.00 53.22 90 THR A C 1
ATOM 670 O O . THR A 1 90 ? 4.521 4.698 -5.714 1.00 53.22 90 THR A O 1
ATOM 673 N N . LEU A 1 91 ? 6.357 3.630 -6.467 1.00 56.47 91 LEU A N 1
ATOM 674 C CA . LEU A 1 91 ? 6.056 2.378 -5.784 1.00 56.47 91 LEU A CA 1
ATOM 675 C C . LEU A 1 91 ? 6.029 2.603 -4.263 1.00 56.47 91 LEU A C 1
ATOM 677 O O . LEU A 1 91 ? 7.007 3.140 -3.718 1.00 56.47 91 LEU A O 1
ATOM 681 N N . PRO A 1 92 ? 4.983 2.147 -3.555 1.00 56.72 92 PRO A N 1
ATOM 682 C CA . PRO A 1 92 ? 5.016 2.098 -2.104 1.00 56.72 92 PRO A CA 1
ATOM 683 C C . PRO A 1 92 ? 6.242 1.303 -1.633 1.00 56.72 92 PRO A C 1
ATOM 685 O O . PRO A 1 92 ? 6.551 0.248 -2.173 1.00 56.72 92 PRO A O 1
ATOM 688 N N . PHE A 1 93 ? 6.960 1.824 -0.636 1.00 57.91 93 PHE A N 1
ATOM 689 C CA . PHE A 1 93 ? 8.155 1.228 -0.001 1.00 57.91 93 PHE A CA 1
ATOM 690 C C . PHE A 1 93 ? 9.447 1.110 -0.828 1.00 57.91 93 PHE A C 1
ATOM 692 O O . PHE A 1 93 ? 10.475 0.803 -0.232 1.00 57.91 93 PHE A O 1
ATOM 699 N N . ILE A 1 94 ? 9.447 1.370 -2.141 1.00 57.28 94 ILE A N 1
ATOM 700 C CA . ILE A 1 94 ? 10.663 1.23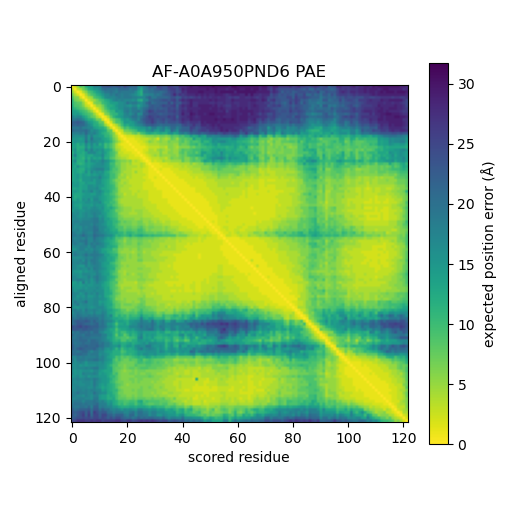7 -2.983 1.00 57.28 94 ILE A CA 1
ATOM 701 C C . ILE A 1 94 ? 11.028 2.554 -3.704 1.00 57.28 94 ILE A C 1
ATOM 703 O O . ILE A 1 94 ? 12.081 2.666 -4.321 1.00 57.28 94 ILE A O 1
ATOM 707 N N . SER A 1 95 ? 10.190 3.592 -3.621 1.00 56.88 95 SER A N 1
ATOM 708 C CA . SER A 1 95 ? 10.477 4.885 -4.257 1.00 56.88 95 SER A CA 1
ATOM 709 C C . SER A 1 95 ? 11.620 5.665 -3.587 1.00 56.88 95 SER A C 1
ATOM 711 O O . SER A 1 95 ? 11.695 5.750 -2.363 1.00 56.88 95 SER A O 1
ATOM 713 N N . TYR A 1 96 ? 12.438 6.336 -4.411 1.00 53.72 96 TYR A N 1
ATOM 714 C CA . TYR A 1 96 ? 13.481 7.299 -4.014 1.00 53.72 96 TYR A CA 1
ATOM 715 C C . TYR A 1 96 ? 12.945 8.603 -3.384 1.00 53.72 96 TYR A C 1
ATOM 717 O O . TYR A 1 96 ? 13.724 9.459 -2.965 1.00 53.72 96 TYR A O 1
ATOM 725 N N . GLY A 1 97 ? 11.623 8.781 -3.283 1.00 61.34 97 GLY A N 1
ATOM 726 C CA . GLY A 1 97 ? 11.019 9.885 -2.538 1.00 61.34 97 GLY A CA 1
ATOM 727 C C . GLY A 1 97 ? 10.992 9.592 -1.037 1.00 61.34 97 GLY A C 1
ATOM 728 O O . GLY A 1 97 ? 10.045 8.971 -0.557 1.00 61.34 97 GLY A O 1
ATOM 729 N N . GLY A 1 98 ? 11.989 10.067 -0.280 1.00 64.69 98 GLY A N 1
ATOM 730 C CA . GLY A 1 98 ? 12.122 9.795 1.163 1.00 64.69 98 GLY A CA 1
ATOM 731 C C . GLY A 1 98 ? 10.851 10.071 1.983 1.00 64.69 98 GLY A C 1
ATOM 732 O O . GLY A 1 98 ? 10.480 9.269 2.838 1.00 64.69 98 GLY A O 1
ATOM 733 N N . SER A 1 99 ? 10.109 11.136 1.663 1.00 72.69 99 SER A N 1
ATOM 734 C CA . SER A 1 99 ? 8.832 11.451 2.322 1.00 72.69 99 SER A CA 1
ATOM 735 C C . SER A 1 99 ? 7.720 10.444 2.007 1.00 72.69 99 SER A C 1
ATOM 737 O O . SER A 1 99 ? 6.937 10.104 2.890 1.00 72.69 99 SER A O 1
ATOM 739 N N . SER A 1 100 ? 7.657 9.932 0.772 1.00 70.69 100 SER A N 1
ATOM 740 C CA . SER A 1 100 ? 6.672 8.918 0.365 1.00 70.69 100 SER A CA 1
ATOM 741 C C . SER A 1 100 ? 6.985 7.563 1.002 1.00 70.69 100 SER A C 1
ATOM 743 O O . SER A 1 100 ? 6.082 6.855 1.448 1.00 70.69 100 SER A O 1
ATOM 745 N N . LEU A 1 101 ? 8.271 7.224 1.132 1.00 74.31 101 LEU A N 1
ATOM 746 C CA . LEU A 1 101 ? 8.706 6.032 1.855 1.00 74.31 101 LEU A CA 1
ATOM 747 C C . LEU A 1 101 ? 8.250 6.088 3.321 1.00 74.31 101 LEU A C 1
ATOM 749 O O . LEU A 1 101 ? 7.563 5.180 3.788 1.00 74.31 101 LEU A O 1
ATOM 753 N N . VAL A 1 102 ? 8.555 7.187 4.020 1.00 80.06 102 VAL A N 1
ATOM 754 C CA . VAL A 1 102 ? 8.146 7.395 5.419 1.00 80.06 102 VAL A CA 1
ATOM 755 C C . VAL A 1 102 ? 6.622 7.381 5.561 1.00 80.06 102 VAL A C 1
ATOM 757 O O . VAL A 1 102 ? 6.106 6.711 6.454 1.00 80.06 102 VAL A O 1
ATOM 760 N N . ALA A 1 103 ? 5.885 8.048 4.667 1.00 82.75 103 ALA A N 1
ATOM 761 C CA . ALA A 1 103 ? 4.423 8.063 4.698 1.00 82.75 103 ALA A CA 1
ATOM 762 C C . ALA A 1 103 ? 3.816 6.657 4.545 1.00 82.75 103 ALA A C 1
ATOM 764 O O . ALA A 1 103 ? 2.914 6.294 5.299 1.00 82.75 103 ALA A O 1
ATOM 765 N N . ASN A 1 104 ? 4.336 5.839 3.625 1.00 82.69 104 ASN A N 1
ATOM 766 C CA . ASN A 1 104 ? 3.869 4.464 3.432 1.00 82.69 104 ASN A CA 1
ATOM 767 C C . ASN A 1 104 ? 4.194 3.563 4.638 1.00 82.69 104 ASN A C 1
ATOM 769 O O . ASN A 1 104 ? 3.350 2.767 5.056 1.00 82.69 104 ASN A O 1
ATOM 773 N N . PHE A 1 105 ? 5.373 3.720 5.252 1.00 85.12 105 PHE A N 1
ATOM 774 C CA . PHE A 1 105 ? 5.709 3.022 6.499 1.00 85.12 105 PHE A CA 1
ATOM 775 C C . PHE A 1 105 ? 4.798 3.427 7.658 1.00 85.12 105 PHE A C 1
ATOM 777 O O . PHE A 1 105 ? 4.325 2.554 8.385 1.00 85.12 105 PHE A O 1
ATOM 784 N N . LEU A 1 106 ? 4.495 4.718 7.804 1.00 87.19 106 LEU A N 1
ATOM 785 C CA . LEU A 1 106 ? 3.552 5.204 8.814 1.00 87.19 106 LEU A CA 1
ATOM 786 C C . LEU A 1 106 ? 2.140 4.657 8.588 1.00 87.19 106 LEU A C 1
ATOM 788 O O . LEU A 1 106 ? 1.482 4.251 9.544 1.00 87.19 106 LEU A O 1
ATOM 792 N N . LEU A 1 107 ? 1.695 4.595 7.333 1.00 88.50 107 LEU A N 1
ATOM 793 C CA . LEU A 1 107 ? 0.393 4.053 6.954 1.00 88.50 107 LEU A CA 1
ATOM 794 C C . LEU A 1 107 ? 0.251 2.590 7.407 1.00 88.50 107 LEU A C 1
ATOM 796 O O . LEU A 1 107 ? -0.727 2.242 8.073 1.00 88.50 107 LEU A O 1
ATOM 800 N N . VAL A 1 108 ? 1.243 1.743 7.120 1.00 87.06 108 VAL A N 1
ATOM 801 C CA . VAL A 1 108 ? 1.234 0.336 7.562 1.00 87.06 108 VAL A CA 1
ATOM 802 C C . VAL A 1 108 ? 1.391 0.216 9.077 1.00 87.06 108 VAL A C 1
ATOM 804 O O . VAL A 1 108 ? 0.682 -0.578 9.698 1.00 87.06 108 VAL A O 1
ATOM 807 N N . ALA A 1 109 ? 2.261 1.021 9.692 1.00 88.56 109 ALA A N 1
ATOM 808 C CA . ALA A 1 109 ? 2.458 1.022 11.140 1.00 88.56 109 ALA A CA 1
ATOM 809 C C . ALA A 1 109 ? 1.167 1.366 11.896 1.00 88.56 109 ALA A C 1
ATOM 811 O O . ALA A 1 109 ? 0.868 0.739 12.912 1.00 88.56 109 ALA A O 1
ATOM 812 N N . LEU A 1 110 ? 0.369 2.305 11.382 1.00 88.62 110 LEU A N 1
ATOM 813 C CA . LEU A 1 110 ? -0.899 2.697 11.988 1.00 88.62 110 LEU A CA 1
ATOM 814 C C . LEU A 1 110 ? -1.926 1.559 11.935 1.00 88.62 110 LEU A 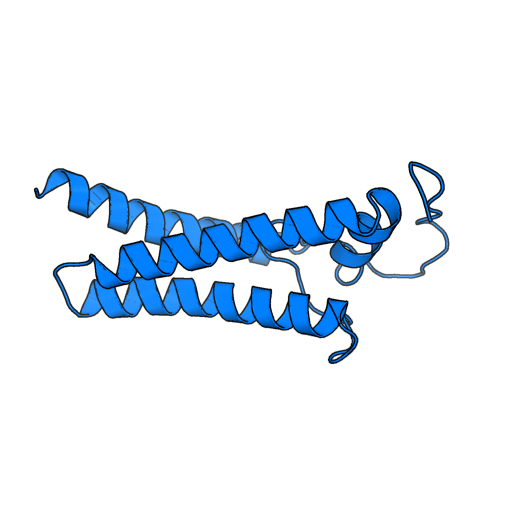C 1
ATOM 816 O O . LEU A 1 110 ? -2.503 1.207 12.962 1.00 88.62 110 LEU A O 1
ATOM 820 N N . VAL A 1 111 ? -2.097 0.916 10.775 1.00 88.75 111 VAL A N 1
ATOM 821 C CA . VAL A 1 111 ? -3.000 -0.243 10.647 1.00 88.75 111 VAL A CA 1
ATOM 822 C C . VAL A 1 111 ? -2.535 -1.406 11.528 1.00 88.75 111 VAL A C 1
ATOM 824 O O . VAL A 1 111 ? -3.351 -2.079 12.165 1.00 88.75 111 VAL A O 1
ATOM 827 N N . TRP A 1 112 ? -1.223 -1.622 11.636 1.00 89.75 112 TRP A N 1
ATOM 828 C CA . TRP A 1 112 ? -0.677 -2.645 12.521 1.00 89.75 112 TRP A CA 1
ATOM 829 C C . TRP A 1 112 ? -0.920 -2.330 14.003 1.00 89.75 112 TRP A C 1
ATOM 831 O O . TRP A 1 112 ? -1.341 -3.215 14.751 1.00 89.75 112 TRP A O 1
ATOM 841 N N . ALA A 1 113 ? -0.742 -1.075 14.422 1.00 89.25 113 ALA A N 1
ATOM 842 C CA . ALA A 1 113 ? -1.035 -0.634 15.783 1.00 89.25 113 ALA A CA 1
ATOM 843 C C . ALA A 1 113 ? -2.515 -0.843 16.146 1.00 89.25 113 ALA A C 1
ATOM 845 O O . ALA A 1 113 ? -2.810 -1.334 17.235 1.00 89.25 113 ALA A O 1
ATOM 846 N N . MET A 1 114 ? -3.438 -0.563 15.220 1.00 87.25 114 MET A N 1
ATOM 847 C CA . MET A 1 114 ? -4.875 -0.820 15.402 1.00 87.25 114 MET A CA 1
ATOM 848 C C . MET A 1 114 ? -5.177 -2.318 15.553 1.00 87.25 114 MET A C 1
ATOM 850 O O . MET A 1 114 ? -5.941 -2.721 16.431 1.00 87.25 114 MET A O 1
ATOM 854 N N . SER A 1 115 ? -4.532 -3.169 14.747 1.00 88.25 115 SER A N 1
ATOM 855 C CA . SER A 1 115 ? -4.633 -4.629 14.888 1.00 88.25 115 SER A CA 1
ATOM 856 C C . SER A 1 115 ? -4.118 -5.114 16.251 1.00 88.25 115 SER A C 1
ATOM 858 O O . SER A 1 115 ? -4.754 -5.948 16.901 1.00 88.25 115 SER A O 1
ATOM 860 N N . ALA A 1 116 ? -2.987 -4.572 16.714 1.00 85.94 116 ALA A N 1
ATOM 861 C CA . ALA A 1 116 ? -2.367 -4.945 17.982 1.00 85.94 116 ALA A CA 1
ATOM 862 C C . ALA A 1 116 ? -3.168 -4.466 19.202 1.00 85.94 116 ALA A C 1
ATOM 864 O O . ALA A 1 116 ? -3.289 -5.215 20.171 1.00 85.94 116 ALA A O 1
ATOM 865 N N . HIS A 1 117 ? -3.728 -3.252 19.162 1.00 81.31 117 HIS A N 1
ATOM 866 C CA . HIS A 1 117 ? -4.540 -2.711 20.254 1.00 81.31 117 HIS A CA 1
ATOM 867 C C . HIS A 1 117 ? -5.788 -3.566 20.484 1.00 81.31 117 HIS A C 1
ATOM 869 O O . HIS A 1 117 ? -6.045 -3.972 21.613 1.00 81.31 117 HIS A O 1
ATOM 875 N N . ARG A 1 118 ? -6.472 -3.961 19.401 1.00 76.81 118 ARG A N 1
ATOM 876 C CA . ARG A 1 118 ? -7.615 -4.880 19.456 1.00 76.81 118 ARG A CA 1
ATOM 877 C C . ARG A 1 118 ? -7.277 -6.211 20.133 1.00 76.81 118 ARG A C 1
ATOM 879 O O . ARG A 1 118 ? -8.040 -6.668 20.974 1.00 76.81 118 ARG A O 1
ATOM 886 N N . ARG A 1 119 ? -6.139 -6.834 19.795 1.00 72.81 119 ARG A N 1
ATOM 887 C CA . ARG A 1 119 ? -5.719 -8.121 20.393 1.00 72.81 119 ARG A CA 1
ATOM 888 C C . ARG A 1 119 ? -5.483 -8.056 21.904 1.00 72.81 119 ARG A C 1
ATOM 890 O O . ARG A 1 119 ? -5.384 -9.103 22.522 1.00 72.81 119 ARG A O 1
ATOM 897 N N . ARG A 1 120 ? -5.330 -6.861 22.482 1.00 70.75 120 ARG A N 1
ATOM 898 C CA . ARG A 1 120 ? -5.161 -6.672 23.930 1.00 70.75 120 ARG A CA 1
ATOM 899 C C . ARG A 1 120 ? -6.483 -6.455 24.666 1.00 70.75 120 ARG A C 1
ATOM 901 O O . ARG A 1 120 ? -6.488 -6.504 25.889 1.00 70.75 120 ARG A O 1
ATOM 908 N N . THR A 1 121 ? -7.561 -6.150 23.946 1.00 60.84 121 THR A N 1
ATOM 909 C CA . THR A 1 121 ? -8.885 -5.863 24.524 1.00 60.84 121 THR A CA 1
ATOM 910 C C . THR A 1 121 ? -9.819 -7.080 24.512 1.00 60.84 121 THR A C 1
ATOM 912 O O . THR A 1 121 ? -10.883 -7.018 25.120 1.00 60.84 121 THR A O 1
ATOM 915 N N . ILE A 1 122 ? -9.437 -8.156 23.815 1.00 53.41 122 ILE A N 1
ATOM 916 C CA . ILE A 1 122 ? -10.115 -9.464 23.778 1.00 53.41 122 ILE A CA 1
ATOM 917 C C . ILE A 1 122 ? -9.348 -10.417 24.691 1.00 53.41 122 ILE A C 1
ATOM 919 O O . ILE A 1 122 ? -10.011 -11.166 25.438 1.00 53.41 122 ILE A O 1
#

Solvent-accessible surface area (backbone atoms only — not comparable to full-atom values): 6825 Å² total; per-residue (Å²): 118,48,74,89,67,72,68,81,85,77,60,85,86,57,80,51,40,39,62,68,55,52,46,26,44,39,52,19,71,65,43,42,50,53,54,51,50,54,52,52,52,50,33,53,50,33,40,51,50,9,73,69,41,91,49,70,65,59,19,52,49,28,33,50,56,21,45,57,54,39,52,54,50,53,52,53,50,35,25,73,75,65,76,36,82,56,75,77,54,65,49,81,76,69,32,71,48,66,68,58,32,51,50,44,52,50,54,51,51,51,48,49,49,55,50,53,55,52,70,74,77,111

Foldseek 3Di:
DEAPPDDPVPDPDDQFQCQLVVQCVHVPPVSSVVVLVVLVVLLVVLLVLLVPQPDPVSNCLSNVLSVVSVVLSVLSVCCVVVNDPSPDRGDACRHPPPVSVVVSVVSSVVSVVSSVVVVVVD

Sequence (122 aa):
SGYRLGHPQFIPDVATDYVYAAFAEEFGVIGAIALLAVFLDMVRRMFAVGLEQPDLYSKLLATGLGATLGFQVVIIVAGVIGLLPLTGITLPFISYGGSSLVANFLLVALVWAMSAHRRRTI

Radius of gyration: 16.79 Å; Cα contacts (8 Å, |Δi|>4): 112; chains: 1; bounding box: 40×25×45 Å

Secondary structure (DSSP, 8-state):
--TT---GGGSSS-TTTSHHHHHHHHHHHHHHHHHHHHHHHHHHHHHHHHHT-SSHHHHHHHHHHHHHHHHHHHHHHHHHTTSS--TT---TTT-S-HHHHHHHHHHHHHHHHHHHHHHHH-